Protein AF-A0A847GLV9-F1 (afdb_monomer_lite)

Secondary structure (DSSP, 8-state):
--SGGGSHHHHHHHHHHHHHHHHHHHHHHHHHHHHHHHHHHHHHHHHHHHHTS----EE--EE-SS-EE--EE------TT--S-SS-SSS-SS----------

Structure (mmCIF, N/CA/C/O backbone):
data_AF-A0A847GLV9-F1
#
_entry.id   AF-A0A847GLV9-F1
#
loop_
_atom_site.group_PDB
_atom_site.id
_atom_site.type_symbol
_atom_site.label_atom_id
_atom_site.label_alt_id
_atom_site.label_comp_id
_atom_site.label_asym_id
_atom_site.label_entity_id
_atom_site.label_seq_id
_atom_site.pdbx_PDB_ins_code
_atom_site.Cartn_x
_atom_site.Cartn_y
_atom_site.Cartn_z
_atom_site.occupancy
_atom_site.B_iso_or_equiv
_atom_site.auth_seq_id
_atom_site.auth_comp_id
_atom_site.auth_asym_id
_atom_site.auth_atom_id
_atom_site.pdbx_PDB_model_num
ATOM 1 N N . MET A 1 1 ? -20.765 -11.053 53.854 1.00 52.84 1 MET A N 1
ATOM 2 C CA . MET A 1 1 ? -21.950 -10.794 52.999 1.00 52.84 1 MET A CA 1
ATOM 3 C C . MET A 1 1 ? -21.970 -9.436 52.278 1.00 52.84 1 MET A C 1
ATOM 5 O O . MET A 1 1 ? -22.743 -9.312 51.346 1.00 52.84 1 MET A O 1
ATOM 9 N N . LYS A 1 2 ? -21.131 -8.436 52.610 1.00 58.16 2 LYS A N 1
ATOM 10 C CA . LYS A 1 2 ? -21.111 -7.136 51.891 1.00 58.16 2 LYS A CA 1
ATOM 11 C C . LYS A 1 2 ? -20.318 -7.120 50.571 1.00 58.16 2 LYS A C 1
ATOM 13 O O . LYS A 1 2 ? -20.453 -6.173 49.809 1.00 58.16 2 LYS A O 1
ATOM 18 N N . GLN A 1 3 ? -19.484 -8.130 50.311 1.00 59.41 3 GLN A N 1
ATOM 19 C CA . GLN A 1 3 ? -18.643 -8.179 49.106 1.00 59.41 3 GLN A CA 1
ATOM 20 C C . GLN A 1 3 ? -19.403 -8.647 47.854 1.00 59.41 3 GLN A C 1
ATOM 22 O O . GLN A 1 3 ? -19.146 -8.114 46.787 1.00 59.41 3 GLN A O 1
ATOM 27 N N . LEU A 1 4 ? -20.402 -9.529 47.993 1.00 60.97 4 LEU A N 1
ATOM 28 C CA . LEU A 1 4 ? -21.197 -10.026 46.856 1.00 60.97 4 LEU A CA 1
ATOM 29 C C . LEU A 1 4 ? -22.077 -8.939 46.209 1.00 60.97 4 LEU A C 1
ATOM 31 O O . LEU A 1 4 ? -22.362 -8.996 45.025 1.00 60.97 4 LEU A O 1
ATOM 35 N N . TRP A 1 5 ? -22.459 -7.908 46.970 1.00 62.47 5 TRP A N 1
ATOM 36 C CA . TRP A 1 5 ? -23.263 -6.781 46.474 1.00 62.47 5 TRP A CA 1
ATOM 37 C C . TRP A 1 5 ? -22.438 -5.743 45.699 1.00 62.47 5 TRP A C 1
ATOM 39 O O . TRP A 1 5 ? -22.999 -4.904 45.006 1.00 62.47 5 TRP A O 1
ATOM 49 N N . LYS A 1 6 ? -21.103 -5.771 45.827 1.00 62.81 6 LYS A N 1
ATOM 50 C CA . LYS A 1 6 ? -20.196 -4.929 45.030 1.00 62.81 6 LYS A CA 1
ATOM 51 C C . LYS A 1 6 ? -19.763 -5.598 43.721 1.00 62.81 6 LYS A C 1
ATOM 53 O O . LYS A 1 6 ? -19.114 -4.940 42.917 1.00 62.81 6 LYS A O 1
ATOM 58 N N . ASP A 1 7 ? -20.122 -6.862 43.513 1.00 59.97 7 ASP A N 1
ATOM 59 C CA . ASP A 1 7 ? -19.699 -7.652 42.353 1.00 59.97 7 ASP A CA 1
ATOM 60 C C . ASP A 1 7 ? -20.479 -7.272 41.074 1.00 59.97 7 ASP A C 1
ATOM 62 O O . ASP A 1 7 ? -19.933 -7.276 39.974 1.00 59.97 7 ASP A O 1
ATOM 66 N N . GLU A 1 8 ? -21.723 -6.789 41.205 1.00 61.34 8 GLU A N 1
ATOM 67 C CA . GLU A 1 8 ? -22.506 -6.278 40.063 1.00 61.34 8 GLU A CA 1
ATOM 68 C C . GLU A 1 8 ? -21.896 -5.017 39.426 1.00 61.34 8 GLU A C 1
ATOM 70 O O . GLU A 1 8 ? -22.041 -4.791 38.224 1.00 61.34 8 GLU A O 1
ATOM 75 N N . ALA A 1 9 ? -21.146 -4.217 40.193 1.00 63.12 9 ALA A N 1
ATOM 76 C CA . ALA A 1 9 ? -20.454 -3.043 39.660 1.00 63.12 9 ALA A CA 1
ATOM 77 C C . ALA A 1 9 ? -19.315 -3.426 38.694 1.00 63.12 9 ALA A C 1
ATOM 79 O O . ALA A 1 9 ? -19.019 -2.669 37.771 1.00 63.12 9 ALA A O 1
ATOM 80 N N . ALA A 1 10 ? -18.702 -4.604 38.866 1.00 59.84 10 ALA A N 1
ATOM 81 C CA . ALA A 1 10 ? -17.685 -5.115 37.947 1.00 59.84 10 ALA A CA 1
ATOM 82 C C . ALA A 1 10 ? -18.304 -5.647 36.643 1.00 59.84 10 ALA A C 1
ATOM 84 O O . ALA A 1 10 ? -17.721 -5.478 35.572 1.00 59.84 10 ALA A O 1
ATOM 85 N N . PHE A 1 11 ? -19.509 -6.225 36.712 1.00 64.69 11 PHE A N 1
ATOM 86 C CA . PHE A 1 11 ? -20.247 -6.691 35.535 1.00 64.69 11 PHE A CA 1
ATOM 87 C C . PHE A 1 11 ? -20.629 -5.533 34.602 1.00 64.69 11 PHE A C 1
ATOM 89 O O . PHE A 1 11 ? -20.385 -5.612 33.397 1.00 64.69 11 PHE A O 1
ATOM 96 N N . VAL A 1 12 ? -21.130 -4.424 35.157 1.00 67.25 12 VAL A N 1
ATOM 97 C CA . VAL A 1 12 ? -21.480 -3.218 34.382 1.00 67.25 12 VAL A CA 1
ATOM 98 C C . VAL A 1 12 ? -20.249 -2.615 33.696 1.00 67.25 12 VAL A C 1
ATOM 100 O O . VAL A 1 12 ? -20.292 -2.319 32.507 1.00 67.25 12 VAL A O 1
ATOM 103 N N . VAL A 1 13 ? -19.117 -2.528 34.401 1.00 73.62 13 VAL A N 1
ATOM 104 C CA . VAL A 1 13 ? -17.859 -2.011 33.829 1.00 73.62 13 VAL A CA 1
ATOM 105 C C . VAL A 1 13 ? -17.297 -2.929 32.733 1.00 73.62 13 VAL A C 1
ATOM 107 O O . VAL A 1 13 ? -16.666 -2.450 31.791 1.00 73.62 13 VAL A O 1
ATOM 110 N N . SER A 1 14 ? -17.542 -4.241 32.808 1.00 77.94 14 SER A N 1
ATOM 111 C CA . SER A 1 14 ? -17.090 -5.186 31.778 1.00 77.94 14 SER A CA 1
ATOM 112 C C . SER A 1 14 ? -17.845 -5.031 30.454 1.00 77.94 14 SER A C 1
ATOM 114 O O . SER A 1 14 ? -17.230 -5.121 29.393 1.00 77.94 14 SER A O 1
ATOM 116 N N . ALA A 1 15 ? -19.149 -4.738 30.505 1.00 84.38 15 ALA A N 1
ATOM 117 C CA . ALA A 1 15 ? -19.968 -4.557 29.309 1.00 84.38 15 ALA A CA 1
ATOM 118 C C . ALA A 1 15 ? -19.539 -3.315 28.510 1.00 84.38 15 ALA A C 1
ATOM 120 O O . ALA A 1 15 ? -19.383 -3.394 27.291 1.00 84.38 15 ALA A O 1
ATOM 121 N N . ASP A 1 16 ? -19.261 -2.204 29.194 1.00 85.25 16 ASP A N 1
ATOM 122 C CA . ASP A 1 16 ? -18.799 -0.968 28.552 1.00 85.25 16 ASP A CA 1
ATOM 123 C C . ASP A 1 16 ? -17.413 -1.138 27.914 1.00 85.25 16 ASP A C 1
ATOM 125 O O . ASP A 1 16 ? -17.167 -0.664 26.803 1.00 85.25 16 ASP A O 1
ATOM 129 N N . LEU A 1 17 ? -16.510 -1.873 28.572 1.00 87.31 17 LEU A N 1
ATOM 130 C CA . LEU A 1 17 ? -15.167 -2.140 28.052 1.00 87.31 17 LEU A CA 1
ATOM 131 C C . LEU A 1 17 ? -15.217 -3.044 26.810 1.00 87.31 17 LEU A C 1
ATOM 133 O O . LEU A 1 17 ? -14.503 -2.795 25.837 1.00 87.31 17 LEU A O 1
ATOM 137 N N . VAL A 1 18 ? -16.114 -4.037 26.795 1.00 90.94 18 VAL A N 1
ATOM 138 C CA . VAL A 1 18 ? -16.384 -4.852 25.601 1.00 90.94 18 VAL A CA 1
ATOM 139 C C . VAL A 1 18 ? -16.909 -3.977 24.461 1.00 90.94 18 VAL A C 1
ATOM 141 O O . VAL A 1 18 ? -16.385 -4.060 23.351 1.00 90.94 18 VAL A O 1
ATOM 144 N N . LEU A 1 19 ? -17.864 -3.085 24.727 1.00 91.50 19 LEU A N 1
ATOM 145 C CA . LEU A 1 19 ? -18.434 -2.191 23.714 1.00 91.50 19 LEU A CA 1
ATOM 146 C C . LEU A 1 19 ? -17.362 -1.273 23.094 1.00 91.50 19 LEU A C 1
ATOM 148 O O . LEU A 1 19 ? -17.250 -1.187 21.869 1.00 91.50 19 LEU A O 1
ATOM 152 N N . VAL A 1 20 ? -16.502 -0.671 23.922 1.00 94.00 20 VAL A N 1
ATOM 153 C CA . VAL A 1 20 ? -15.360 0.138 23.461 1.00 94.00 20 VAL A CA 1
ATOM 154 C C . VAL A 1 20 ? -14.369 -0.707 22.657 1.00 94.00 20 VAL A C 1
ATOM 15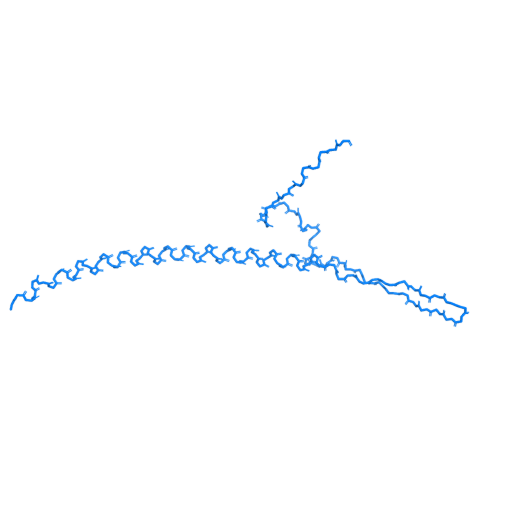6 O O . VAL A 1 20 ? -13.919 -0.274 21.596 1.00 94.00 20 VAL A O 1
ATOM 159 N N . SER A 1 21 ? -14.057 -1.925 23.108 1.00 93.56 21 SER A N 1
ATOM 160 C CA . SER A 1 21 ? -13.147 -2.822 22.387 1.00 93.56 21 SER A CA 1
ATOM 161 C C . SER A 1 21 ? -13.680 -3.216 21.008 1.00 93.56 21 SER A C 1
ATOM 163 O O . SER A 1 21 ? -12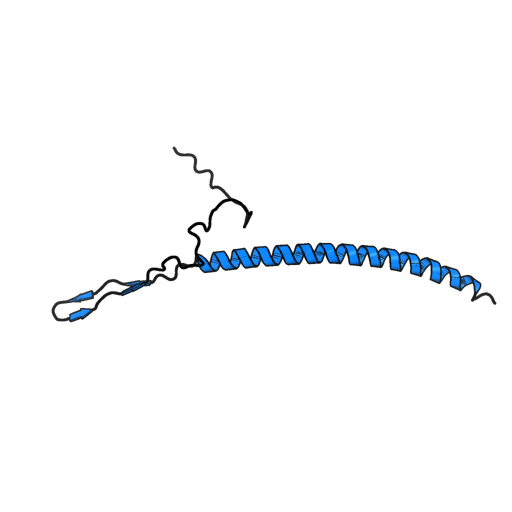.918 -3.236 20.046 1.00 93.56 21 SER A O 1
ATOM 165 N N . CYS A 1 22 ? -14.989 -3.448 20.874 1.00 93.75 22 CYS A N 1
ATOM 166 C CA . CYS A 1 22 ? -15.611 -3.764 19.594 1.00 93.75 22 CYS A CA 1
ATOM 167 C C . CYS A 1 22 ? -15.496 -2.590 18.619 1.00 93.75 22 CYS A C 1
ATOM 169 O O . CYS A 1 22 ? -15.098 -2.790 17.474 1.00 93.75 22 CYS A O 1
ATOM 171 N N . ILE A 1 23 ? -15.778 -1.364 19.069 1.00 95.12 23 ILE A N 1
ATOM 172 C CA . ILE A 1 23 ? -15.643 -0.163 18.231 1.00 95.12 23 ILE A CA 1
ATOM 173 C C . ILE A 1 23 ? -14.180 0.044 17.820 1.00 95.12 23 ILE A C 1
ATOM 175 O O . ILE A 1 23 ? -13.901 0.336 16.659 1.00 95.12 23 ILE A O 1
ATOM 179 N N . LEU A 1 24 ? -13.242 -0.168 18.745 1.00 96.00 24 LEU A N 1
ATOM 180 C CA . LEU A 1 24 ? -11.811 -0.059 18.482 1.00 96.00 24 LEU A CA 1
ATOM 181 C C . LEU A 1 24 ? -11.338 -1.093 17.449 1.00 96.00 24 LEU A C 1
ATOM 183 O O . LEU A 1 24 ? -10.625 -0.737 16.516 1.00 96.00 24 LEU A O 1
ATOM 187 N N . VAL A 1 25 ? -11.773 -2.352 17.554 1.00 97.31 25 VAL A N 1
ATOM 188 C CA . VAL A 1 25 ? -11.437 -3.403 16.579 1.00 97.31 25 VAL A CA 1
ATOM 189 C C . VAL A 1 25 ? -12.035 -3.099 15.206 1.00 97.31 25 VAL A C 1
ATOM 191 O O . VAL A 1 25 ? -11.333 -3.225 14.205 1.00 97.31 25 VAL A O 1
ATOM 194 N N . LEU A 1 26 ? -13.290 -2.647 15.136 1.00 96.38 26 LEU A N 1
ATOM 195 C CA . LEU A 1 26 ? -13.921 -2.261 13.870 1.00 96.38 26 LEU A CA 1
ATOM 196 C C . LEU A 1 26 ? -13.202 -1.070 13.219 1.00 96.38 26 LEU A C 1
ATOM 198 O O . LEU A 1 26 ? -12.921 -1.105 12.021 1.00 96.38 26 LEU A O 1
ATOM 202 N N . GLY A 1 27 ? -12.841 -0.056 14.010 1.00 96.88 27 GLY A N 1
ATOM 203 C CA . GLY A 1 27 ? -12.064 1.093 13.544 1.00 96.88 27 GLY A CA 1
ATOM 204 C C . GLY A 1 27 ? -10.674 0.699 13.042 1.00 96.88 27 GLY A C 1
ATOM 205 O O . GLY A 1 27 ? -10.256 1.142 11.975 1.00 96.88 27 GLY A O 1
ATOM 206 N N . MET A 1 28 ? -9.980 -0.192 13.757 1.00 96.62 28 MET A N 1
ATOM 207 C CA . MET A 1 28 ? -8.681 -0.710 13.321 1.00 96.62 28 MET A CA 1
ATOM 208 C C . MET A 1 28 ? -8.783 -1.574 12.064 1.00 96.62 28 MET A C 1
ATOM 210 O O . MET A 1 28 ? -7.889 -1.499 11.230 1.00 96.62 28 MET A O 1
ATOM 214 N N . MET A 1 29 ? -9.848 -2.363 11.888 1.00 96.88 29 MET A N 1
ATOM 215 C CA . MET A 1 29 ? -10.022 -3.159 10.669 1.00 96.88 29 MET A CA 1
ATOM 216 C C . MET A 1 29 ? -10.154 -2.271 9.433 1.00 96.88 29 MET A C 1
ATOM 218 O O . MET A 1 29 ? -9.432 -2.479 8.460 1.00 96.88 29 MET A O 1
ATOM 222 N N . VAL A 1 30 ? -11.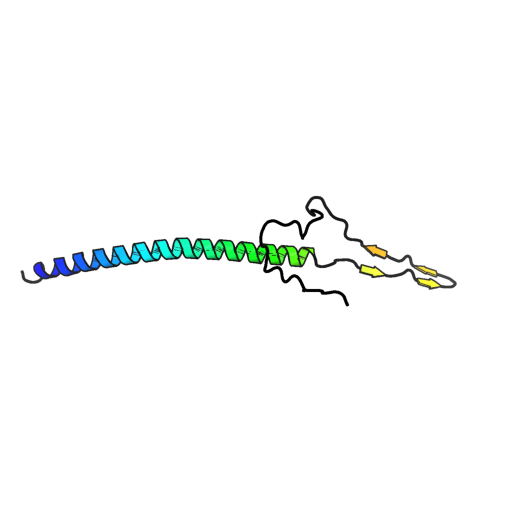022 -1.256 9.481 1.00 97.12 30 VAL A N 1
ATOM 223 C CA . VAL A 1 30 ? -11.172 -0.311 8.363 1.00 97.12 30 VAL A CA 1
ATOM 224 C C . VAL A 1 30 ? -9.886 0.494 8.159 1.00 97.12 30 VAL A C 1
ATOM 226 O O . VAL A 1 30 ? -9.431 0.630 7.029 1.00 97.12 30 VAL A O 1
ATOM 229 N N . GLY A 1 31 ? -9.246 0.955 9.239 1.00 96.56 31 GLY A N 1
ATOM 230 C CA . GLY A 1 31 ? -7.973 1.674 9.161 1.00 96.56 31 GLY A CA 1
ATOM 231 C C . GLY A 1 31 ? -6.849 0.849 8.526 1.00 96.56 31 GLY A C 1
ATOM 232 O O . GLY A 1 31 ? -6.120 1.355 7.679 1.00 96.56 31 GLY A O 1
ATOM 233 N N . LEU A 1 32 ? -6.733 -0.434 8.878 1.00 96.25 32 LEU A N 1
ATOM 234 C CA . LEU A 1 32 ? -5.716 -1.327 8.322 1.00 96.25 32 LEU A CA 1
ATOM 235 C C . LEU A 1 32 ? -5.978 -1.658 6.849 1.00 96.25 32 LEU A C 1
ATOM 237 O O . LEU A 1 32 ? -5.030 -1.770 6.076 1.00 96.25 32 LEU A O 1
ATOM 241 N N . VAL A 1 33 ? -7.247 -1.787 6.453 1.00 96.25 33 VAL A N 1
ATOM 242 C CA . VAL A 1 33 ? -7.634 -1.943 5.045 1.00 96.25 33 VAL A CA 1
ATOM 243 C C . VAL A 1 33 ? -7.204 -0.721 4.235 1.00 96.25 33 VAL A C 1
ATOM 245 O O . VAL A 1 33 ? -6.515 -0.886 3.233 1.00 96.25 33 VAL A O 1
ATOM 248 N N . SER A 1 34 ? -7.497 0.492 4.709 1.00 94.69 34 SER A N 1
ATOM 249 C CA . SER A 1 34 ? -7.071 1.721 4.030 1.00 94.69 34 SER A CA 1
ATOM 250 C C . SER A 1 34 ? -5.548 1.851 3.946 1.00 94.69 34 SER A C 1
ATOM 252 O O . SER A 1 34 ? -5.026 2.228 2.902 1.00 94.69 34 SER A O 1
ATOM 254 N N . LEU A 1 35 ? -4.823 1.506 5.019 1.00 95.38 35 LEU A N 1
ATOM 255 C CA . LEU A 1 35 ? -3.356 1.512 5.015 1.00 95.38 35 LEU A CA 1
ATOM 256 C C . LEU A 1 35 ? -2.784 0.517 4.007 1.00 95.38 35 LEU A C 1
ATOM 258 O O . LEU A 1 35 ? -1.851 0.848 3.283 1.00 95.38 35 LEU A O 1
ATOM 262 N N . ARG A 1 36 ? -3.342 -0.696 3.943 1.00 95.88 36 ARG A N 1
ATOM 263 C CA . ARG A 1 36 ? -2.940 -1.697 2.952 1.00 95.88 36 ARG A CA 1
ATOM 264 C C . ARG A 1 36 ? -3.130 -1.156 1.541 1.00 95.88 36 ARG A C 1
ATOM 266 O O . ARG A 1 36 ? -2.217 -1.268 0.732 1.00 95.88 36 ARG A O 1
ATOM 273 N N . ASP A 1 37 ? -4.295 -0.587 1.255 1.00 91.56 37 ASP A N 1
ATOM 274 C CA . ASP A 1 37 ? -4.623 -0.127 -0.091 1.00 91.56 37 ASP A CA 1
ATOM 275 C C . ASP A 1 37 ? -3.717 1.046 -0.512 1.00 91.56 37 ASP A C 1
ATOM 277 O O . ASP A 1 37 ? -3.260 1.073 -1.651 1.00 91.56 37 ASP A O 1
ATOM 281 N N . GLN A 1 38 ? -3.365 1.946 0.415 1.00 92.12 38 GLN A N 1
ATOM 282 C CA . GLN A 1 38 ? -2.385 3.014 0.173 1.00 92.12 38 GLN A CA 1
ATOM 283 C C . GLN A 1 38 ? -0.972 2.473 -0.071 1.00 92.12 38 GLN A C 1
ATOM 285 O O . GLN A 1 38 ? -0.325 2.867 -1.031 1.00 92.12 38 GLN A O 1
ATOM 290 N N . VAL A 1 39 ? -0.495 1.529 0.747 1.00 94.81 39 VAL A N 1
ATOM 291 C CA . VAL A 1 39 ? 0.837 0.925 0.555 1.00 94.81 39 VAL A CA 1
ATOM 292 C C . VAL A 1 39 ? 0.941 0.216 -0.795 1.00 94.81 39 VAL A C 1
ATOM 294 O O . VAL A 1 39 ? 1.983 0.280 -1.442 1.00 94.81 39 VAL A O 1
ATOM 297 N N . VAL A 1 40 ? -0.124 -0.463 -1.228 1.00 91.12 40 VAL A N 1
ATOM 298 C CA . VAL A 1 40 ? -0.158 -1.128 -2.538 1.00 91.12 40 VAL A CA 1
ATOM 299 C C . VAL A 1 40 ? -0.100 -0.111 -3.677 1.00 91.12 40 VAL A C 1
ATOM 301 O O . VAL A 1 40 ? 0.600 -0.367 -4.652 1.00 91.12 40 VAL A O 1
ATOM 304 N N . GLN A 1 41 ? -0.784 1.029 -3.550 1.00 87.19 41 GLN A N 1
ATOM 305 C CA . GLN A 1 41 ? -0.723 2.106 -4.544 1.00 87.19 41 GLN A CA 1
ATOM 306 C C . GLN A 1 41 ? 0.688 2.690 -4.649 1.00 87.19 41 GLN A C 1
ATOM 308 O O . GLN A 1 41 ? 1.264 2.682 -5.729 1.00 87.19 41 GLN A O 1
ATOM 313 N N . GLU A 1 42 ? 1.308 3.056 -3.527 1.00 89.12 42 GLU A N 1
ATOM 314 C CA . GLU A 1 42 ? 2.675 3.597 -3.528 1.00 89.12 42 GLU A CA 1
ATOM 315 C C . GLU A 1 42 ? 3.700 2.591 -4.080 1.00 89.12 42 GLU A C 1
ATOM 317 O O . GLU A 1 42 ? 4.642 2.958 -4.779 1.00 89.12 42 GLU A O 1
ATOM 322 N N . LEU A 1 43 ? 3.527 1.292 -3.806 1.00 87.94 43 LEU A N 1
ATOM 323 C CA . LEU A 1 43 ? 4.399 0.262 -4.373 1.00 87.94 43 LEU A CA 1
ATOM 324 C C . LEU A 1 43 ? 4.211 0.11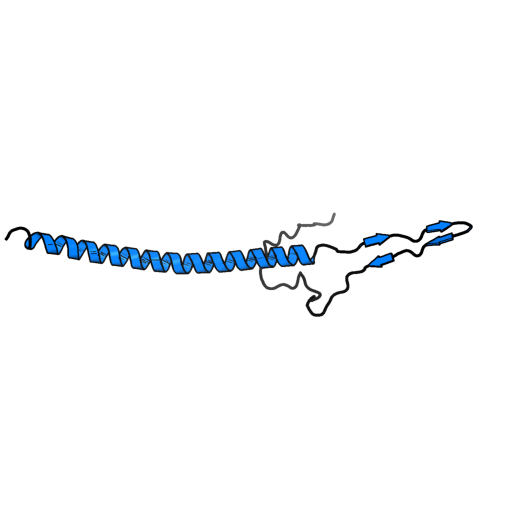6 -5.891 1.00 87.94 43 LEU A C 1
ATOM 326 O O . LEU A 1 43 ? 5.185 -0.157 -6.596 1.00 87.94 43 LEU A O 1
ATOM 330 N N . ALA A 1 44 ? 2.986 0.288 -6.391 1.00 82.50 44 ALA A N 1
ATOM 331 C CA . ALA A 1 44 ? 2.716 0.310 -7.824 1.00 82.50 44 ALA A CA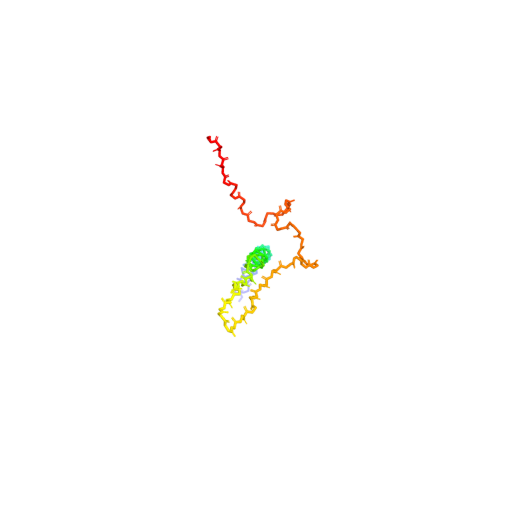 1
ATOM 332 C C . ALA A 1 44 ? 3.389 1.520 -8.491 1.00 82.50 44 ALA A C 1
ATOM 334 O O . ALA A 1 44 ? 4.063 1.345 -9.507 1.00 82.50 44 ALA A O 1
ATOM 335 N N . ASP A 1 45 ? 3.316 2.698 -7.867 1.00 78.69 45 ASP A N 1
ATOM 336 C CA . ASP A 1 45 ? 3.954 3.924 -8.359 1.00 78.69 45 ASP A CA 1
ATOM 337 C C . ASP A 1 45 ? 5.489 3.807 -8.350 1.00 78.69 45 ASP A C 1
ATOM 339 O O . ASP A 1 45 ? 6.157 4.191 -9.310 1.00 78.69 45 ASP A O 1
ATOM 343 N N . VAL A 1 46 ? 6.074 3.177 -7.322 1.00 85.25 46 VAL A N 1
ATOM 344 C CA . VAL A 1 46 ? 7.509 2.836 -7.297 1.00 85.25 46 VAL A CA 1
ATOM 345 C C . VAL A 1 46 ? 7.870 1.853 -8.418 1.00 85.25 46 VAL A C 1
ATOM 347 O O . VAL A 1 46 ? 8.919 1.998 -9.045 1.00 85.25 46 VAL A O 1
ATOM 350 N N . GLY A 1 47 ? 7.017 0.864 -8.694 1.00 81.44 47 GLY A N 1
ATOM 351 C CA . GLY A 1 47 ? 7.200 -0.074 -9.804 1.00 81.44 47 GLY A CA 1
ATOM 352 C C . GLY A 1 47 ? 7.203 0.625 -11.165 1.00 81.44 47 GLY A C 1
ATOM 353 O O . GLY A 1 47 ? 8.096 0.377 -11.975 1.00 81.44 47 GLY A O 1
ATOM 354 N N . ALA A 1 48 ? 6.270 1.554 -11.382 1.00 74.75 48 ALA A N 1
ATOM 355 C CA . ALA A 1 48 ? 6.217 2.382 -12.583 1.00 74.75 48 ALA A CA 1
ATOM 356 C C . ALA A 1 48 ? 7.452 3.290 -12.704 1.00 74.75 48 ALA A C 1
ATOM 358 O O . ALA A 1 48 ? 8.063 3.369 -13.768 1.00 74.75 48 ALA A O 1
ATOM 359 N N . ALA A 1 49 ? 7.890 3.908 -11.602 1.00 77.44 49 ALA A N 1
ATOM 360 C CA . ALA A 1 49 ? 9.099 4.727 -11.587 1.00 77.44 49 ALA A CA 1
ATOM 361 C C . ALA A 1 49 ? 10.351 3.924 -11.979 1.00 77.44 49 ALA A C 1
ATOM 363 O O . ALA A 1 49 ? 11.206 4.439 -12.695 1.00 77.44 49 ALA A O 1
ATOM 364 N N . ILE A 1 50 ? 10.449 2.660 -11.549 1.00 75.44 50 ILE A N 1
ATOM 365 C CA . ILE A 1 50 ? 11.533 1.751 -11.947 1.00 75.44 50 ILE A CA 1
ATOM 366 C C . ILE A 1 50 ? 11.422 1.373 -13.427 1.00 75.44 50 ILE A C 1
ATOM 368 O O . ILE A 1 50 ? 12.446 1.338 -14.103 1.00 75.44 50 ILE A O 1
ATOM 372 N N . ALA A 1 51 ? 10.216 1.127 -13.941 1.00 67.12 51 ALA A N 1
ATOM 373 C CA . ALA A 1 51 ? 10.001 0.804 -15.353 1.00 67.12 51 ALA A CA 1
ATOM 374 C C . ALA A 1 51 ? 10.404 1.955 -16.295 1.00 67.12 51 ALA A C 1
ATOM 376 O O . ALA A 1 51 ? 10.913 1.716 -17.383 1.00 67.12 51 ALA A O 1
ATOM 377 N N . VAL A 1 52 ? 10.252 3.211 -15.860 1.00 64.50 52 VAL A N 1
ATOM 378 C CA . VAL A 1 52 ? 10.653 4.401 -16.635 1.00 64.50 52 VAL A CA 1
ATOM 379 C C . VAL A 1 52 ? 12.166 4.678 -16.559 1.00 64.50 52 VAL A C 1
ATOM 381 O O . VAL A 1 52 ? 12.685 5.513 -17.307 1.00 64.50 52 VAL A O 1
ATOM 384 N N . LEU A 1 53 ? 12.923 3.980 -15.699 1.00 63.81 53 LEU A N 1
ATOM 385 C CA . LEU A 1 53 ? 14.382 4.104 -15.686 1.00 63.81 53 LEU A CA 1
ATOM 386 C C . LEU A 1 53 ? 14.955 3.593 -17.011 1.00 63.81 53 LEU A C 1
ATOM 388 O O . LEU A 1 53 ? 15.069 2.395 -17.246 1.00 63.81 53 LEU A O 1
ATOM 392 N N . GLN A 1 54 ? 15.367 4.523 -17.874 1.00 60.56 54 GLN A N 1
ATOM 393 C CA . GLN A 1 54 ? 15.906 4.188 -19.187 1.00 60.56 54 GLN A CA 1
ATOM 394 C C . GLN A 1 54 ? 17.216 3.392 -19.076 1.00 60.56 54 GLN A C 1
ATOM 396 O O . GLN A 1 54 ? 18.284 3.951 -18.816 1.00 60.56 54 GLN A O 1
ATOM 401 N N . GLN A 1 55 ? 17.159 2.086 -19.352 1.00 58.38 55 GLN A N 1
ATOM 402 C CA . GLN A 1 55 ? 18.317 1.184 -19.384 1.00 58.38 55 GLN A CA 1
ATOM 403 C C . GLN A 1 55 ? 19.010 1.175 -20.764 1.00 58.38 55 GLN A C 1
ATOM 405 O O . GLN A 1 55 ? 19.359 0.127 -21.303 1.00 58.38 55 GLN A O 1
ATOM 410 N N . SER A 1 56 ? 19.215 2.343 -21.379 1.00 62.91 56 SER A N 1
ATOM 411 C CA . SER A 1 56 ? 19.861 2.439 -22.697 1.00 62.91 56 SER A CA 1
ATOM 412 C C . SER A 1 56 ? 21.276 3.003 -22.584 1.00 62.91 56 SER A C 1
ATOM 414 O O . SER A 1 56 ? 21.480 4.154 -22.205 1.00 62.91 56 SER A O 1
ATOM 416 N N . TYR A 1 57 ? 22.271 2.191 -22.949 1.00 56.44 57 TYR A N 1
ATOM 417 C CA . TYR A 1 57 ? 23.648 2.636 -23.169 1.00 56.44 57 TYR A CA 1
ATOM 418 C C . TYR A 1 57 ? 23.945 2.577 -24.667 1.00 56.44 57 TYR A C 1
ATOM 420 O O . TYR A 1 57 ? 23.738 1.544 -25.310 1.00 56.44 57 TYR A O 1
ATOM 428 N N . SER A 1 58 ? 24.436 3.682 -25.225 1.00 68.00 58 SER A N 1
ATOM 429 C CA . SER A 1 58 ? 24.927 3.728 -26.600 1.00 68.00 58 SER A CA 1
ATOM 430 C C . SER A 1 58 ? 26.307 4.359 -26.632 1.00 68.00 58 SER A C 1
ATOM 432 O O . SER A 1 58 ? 26.578 5.347 -25.947 1.00 68.00 58 SER A O 1
ATOM 434 N N . TRP A 1 59 ? 27.201 3.770 -27.416 1.00 74.69 59 TRP A N 1
ATOM 435 C CA . TRP A 1 59 ? 28.511 4.347 -27.667 1.00 74.69 59 TRP A CA 1
ATOM 436 C C . TRP A 1 59 ? 28.895 4.158 -29.133 1.00 74.69 59 TRP A C 1
ATOM 438 O O . TRP A 1 59 ? 28.588 3.145 -29.768 1.00 74.69 59 TRP A O 1
ATOM 448 N N . SER A 1 60 ? 29.537 5.186 -29.682 1.00 79.56 60 SER A N 1
ATOM 449 C CA . SER A 1 60 ? 29.828 5.275 -31.110 1.00 79.56 60 SER A CA 1
ATOM 450 C C . SER A 1 60 ? 31.108 4.530 -31.483 1.00 79.56 60 SER A C 1
ATOM 452 O O . SER A 1 60 ? 32.103 4.576 -30.758 1.00 79.56 60 SER A O 1
ATOM 454 N N . ALA A 1 61 ? 31.090 3.887 -32.650 1.00 80.44 61 ALA A N 1
ATOM 455 C CA . ALA A 1 61 ? 32.243 3.217 -33.240 1.00 80.44 61 ALA A CA 1
ATOM 456 C C . ALA A 1 61 ? 33.423 4.189 -33.416 1.00 80.44 61 ALA A C 1
ATOM 458 O O . ALA A 1 61 ? 33.259 5.290 -33.945 1.00 80.44 61 ALA A O 1
ATOM 459 N N . VAL A 1 62 ? 34.634 3.760 -33.054 1.00 82.25 62 VAL A N 1
ATOM 460 C CA . VAL A 1 62 ? 35.871 4.506 -33.337 1.00 82.25 62 VAL A CA 1
ATOM 461 C C . VAL A 1 62 ? 36.610 3.807 -34.472 1.00 82.25 62 VAL A C 1
ATOM 463 O O . VAL A 1 62 ? 36.906 2.615 -34.390 1.00 82.25 62 VAL A O 1
ATOM 466 N N . THR A 1 63 ? 36.918 4.548 -35.539 1.00 80.19 63 THR A N 1
ATOM 467 C CA . THR A 1 63 ? 37.683 4.040 -36.689 1.00 80.19 63 THR A CA 1
ATOM 468 C C . THR A 1 63 ? 38.906 4.918 -36.944 1.00 80.19 63 THR A C 1
ATOM 470 O O . THR A 1 63 ? 38.789 6.137 -37.050 1.00 80.19 63 THR A O 1
ATOM 473 N N . GLY A 1 64 ? 40.080 4.290 -37.031 1.00 84.94 64 GLY A N 1
ATOM 474 C CA . GLY A 1 64 ? 41.366 4.905 -37.369 1.00 84.94 64 GLY A CA 1
ATOM 475 C C . GLY A 1 64 ? 42.038 4.219 -38.565 1.00 84.94 64 GLY A C 1
ATOM 476 O O . GLY A 1 64 ? 41.468 3.325 -39.184 1.00 84.94 64 GLY A O 1
ATOM 477 N N . HIS A 1 65 ? 43.272 4.619 -38.892 1.00 80.88 65 HIS A N 1
ATOM 478 C CA . HIS A 1 65 ? 43.973 4.185 -40.115 1.00 80.88 65 HIS A CA 1
ATOM 479 C C . HIS A 1 65 ? 44.203 2.668 -40.248 1.00 80.88 65 HIS A C 1
ATOM 481 O O . HIS A 1 65 ? 44.276 2.167 -41.367 1.00 80.88 65 HIS A O 1
ATOM 487 N N . THR A 1 66 ? 44.330 1.943 -39.136 1.00 80.69 66 THR A N 1
ATOM 488 C CA . THR A 1 66 ? 44.672 0.506 -39.125 1.00 80.69 66 THR A CA 1
ATOM 489 C C . THR A 1 66 ? 43.720 -0.348 -38.292 1.00 80.69 66 THR A C 1
ATOM 491 O O . THR A 1 66 ? 43.916 -1.557 -38.201 1.00 80.69 66 THR A O 1
ATOM 494 N N . ALA A 1 67 ? 42.696 0.250 -37.682 1.00 74.31 67 ALA A N 1
ATOM 495 C CA . ALA A 1 67 ? 41.747 -0.469 -36.844 1.00 74.31 67 ALA A CA 1
ATOM 496 C C . ALA A 1 67 ? 40.385 0.225 -36.815 1.00 74.31 67 ALA A C 1
ATOM 498 O O . ALA A 1 67 ? 40.283 1.452 -36.851 1.00 74.31 67 ALA A O 1
ATOM 499 N N . SER A 1 68 ? 39.347 -0.589 -36.699 1.00 81.50 68 SER A N 1
ATOM 500 C CA . SER A 1 68 ? 37.962 -0.178 -36.521 1.00 81.50 68 SER A CA 1
ATOM 501 C C . SER A 1 68 ? 37.383 -0.979 -35.364 1.00 81.50 68 SER A C 1
ATOM 503 O O . SER A 1 68 ? 37.642 -2.179 -35.258 1.00 81.50 68 SER A O 1
ATOM 505 N N . VAL A 1 69 ? 36.621 -0.319 -34.496 1.00 75.56 69 VAL A N 1
ATOM 506 C CA . VAL A 1 69 ? 35.834 -0.974 -33.452 1.00 75.56 69 VAL A CA 1
ATOM 507 C C . VAL A 1 69 ? 34.363 -0.668 -33.706 1.00 75.56 69 VAL A C 1
ATOM 509 O O . VAL A 1 69 ? 33.988 0.498 -33.818 1.00 75.56 69 VAL A O 1
ATOM 512 N N . ALA A 1 70 ? 33.536 -1.711 -33.786 1.00 73.12 70 ALA A N 1
ATOM 513 C CA . ALA A 1 70 ? 32.091 -1.571 -33.917 1.00 73.12 70 ALA A CA 1
ATOM 514 C C . ALA A 1 70 ? 31.490 -0.961 -32.642 1.00 73.12 70 ALA A C 1
ATOM 516 O O . ALA A 1 70 ? 31.805 -1.405 -31.540 1.00 73.12 70 ALA A O 1
ATOM 517 N N . GLY A 1 71 ? 30.632 0.047 -32.805 1.00 72.19 71 GLY A N 1
ATOM 518 C CA . GLY A 1 71 ? 29.844 0.613 -31.711 1.00 72.19 71 GLY A CA 1
ATOM 519 C C . GLY A 1 71 ? 28.745 -0.350 -31.269 1.00 72.19 71 GLY A C 1
ATOM 520 O O . GLY A 1 71 ? 28.418 -1.302 -31.982 1.00 72.19 71 GLY A O 1
ATOM 521 N N . ALA A 1 72 ? 28.156 -0.088 -30.106 1.00 65.25 72 ALA A N 1
ATOM 522 C CA . ALA A 1 72 ? 27.015 -0.848 -29.614 1.00 65.25 72 ALA A CA 1
ATOM 52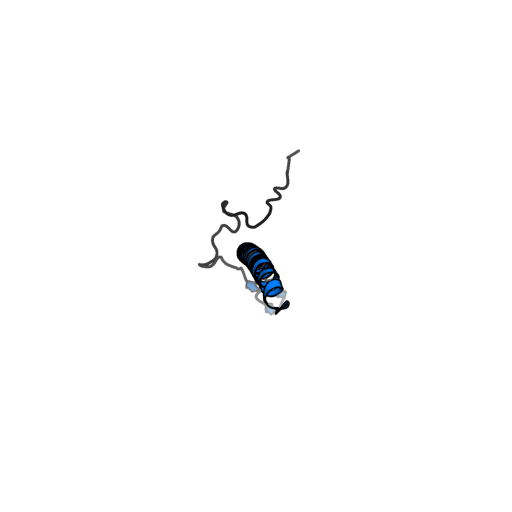3 C C . ALA A 1 72 ? 25.936 0.093 -29.079 1.00 65.25 72 ALA A C 1
ATOM 525 O O . ALA A 1 72 ? 26.229 1.117 -28.459 1.00 65.25 72 ALA A O 1
ATOM 526 N N . GLY A 1 73 ? 24.685 -0.282 -29.319 1.00 63.47 73 GLY A N 1
ATOM 527 C CA . GLY A 1 73 ? 23.509 0.364 -28.759 1.00 63.47 73 GLY A CA 1
ATOM 528 C C . GLY A 1 73 ? 22.533 -0.703 -28.291 1.00 63.47 73 GLY A C 1
ATOM 529 O O . GLY A 1 73 ? 22.328 -1.701 -28.982 1.00 63.47 73 GLY A O 1
ATOM 530 N N . LEU A 1 74 ? 21.973 -0.496 -27.106 1.00 56.44 74 LEU A N 1
ATOM 531 C CA . LEU A 1 74 ? 20.834 -1.245 -26.593 1.00 56.44 74 LEU A CA 1
ATOM 532 C C . LEU A 1 74 ? 19.644 -0.287 -26.609 1.00 56.44 74 LEU A C 1
ATOM 534 O O . LEU A 1 74 ? 19.752 0.828 -26.100 1.00 56.44 74 LEU A O 1
ATOM 538 N N . THR A 1 75 ? 18.550 -0.707 -27.232 1.00 59.03 75 THR A N 1
ATOM 539 C CA . THR A 1 75 ? 17.286 0.028 -27.248 1.00 59.03 75 THR A CA 1
ATOM 540 C C . THR A 1 75 ? 16.275 -0.843 -26.538 1.00 59.03 75 THR A C 1
ATOM 542 O O . THR A 1 75 ? 16.056 -1.977 -26.960 1.00 59.03 75 THR A O 1
ATOM 545 N N . ASP A 1 76 ? 15.716 -0.327 -25.451 1.00 60.22 76 ASP A N 1
ATOM 546 C CA . ASP A 1 76 ? 14.626 -0.999 -24.762 1.00 60.22 76 ASP A CA 1
ATOM 547 C C . ASP A 1 76 ? 13.373 -0.939 -25.646 1.00 60.22 76 ASP A C 1
ATOM 549 O O . ASP A 1 76 ? 12.962 0.137 -26.090 1.00 60.22 76 ASP A O 1
ATOM 553 N N . THR A 1 77 ? 12.849 -2.105 -26.011 1.00 54.62 77 THR A N 1
ATOM 554 C CA . THR A 1 77 ? 11.686 -2.251 -26.890 1.00 54.62 77 THR A CA 1
ATOM 555 C C . THR A 1 77 ? 10.526 -2.763 -26.062 1.00 54.62 77 THR A C 1
ATOM 557 O O . THR A 1 77 ? 10.690 -3.796 -25.417 1.00 54.62 77 THR A O 1
ATOM 560 N N . LEU A 1 78 ? 9.375 -2.092 -26.160 1.00 60.09 78 LEU A N 1
ATOM 561 C CA . LEU A 1 78 ? 8.138 -2.451 -25.460 1.00 60.09 78 LEU A CA 1
ATOM 562 C C . LEU A 1 78 ? 7.884 -3.969 -25.540 1.00 60.09 78 LEU A C 1
ATOM 564 O O . LEU A 1 78 ? 7.848 -4.534 -26.642 1.00 60.09 78 LEU A O 1
ATOM 568 N N . ASP A 1 79 ? 7.745 -4.629 -24.388 1.00 60.84 79 ASP A N 1
ATOM 569 C CA . ASP A 1 79 ? 7.455 -6.061 -24.298 1.00 60.84 79 ASP A CA 1
ATOM 570 C C . ASP A 1 79 ? 5.960 -6.334 -24.050 1.00 60.84 79 ASP A C 1
ATOM 572 O O . ASP A 1 79 ? 5.133 -5.429 -24.013 1.00 60.84 79 ASP A O 1
ATOM 576 N N . PHE A 1 80 ? 5.578 -7.608 -23.937 1.00 52.97 80 PHE A N 1
ATOM 577 C CA . PHE A 1 80 ? 4.177 -8.020 -23.766 1.00 52.97 80 PHE A CA 1
ATOM 578 C C . PHE A 1 80 ? 3.473 -7.396 -22.540 1.00 52.97 80 PHE A C 1
ATOM 580 O O . PHE A 1 80 ? 2.245 -7.323 -22.519 1.00 52.97 80 PHE A O 1
ATOM 587 N N . CYS A 1 81 ? 4.230 -6.971 -21.528 1.00 60.66 81 CYS A N 1
ATOM 588 C CA . CYS A 1 81 ? 3.743 -6.337 -20.306 1.00 60.66 81 CYS A CA 1
ATOM 589 C C . CYS A 1 81 ? 3.798 -4.799 -20.361 1.00 60.66 81 CYS A C 1
ATOM 591 O O . CYS A 1 81 ? 3.390 -4.155 -19.397 1.00 60.66 81 CYS A O 1
ATOM 593 N N . ASP A 1 82 ? 4.279 -4.225 -21.464 1.00 63.72 82 ASP A N 1
ATOM 594 C CA . ASP A 1 82 ? 4.399 -2.789 -21.687 1.00 63.72 82 ASP A CA 1
ATOM 595 C C . ASP A 1 82 ? 3.258 -2.322 -22.602 1.00 63.72 82 ASP A C 1
ATOM 597 O O . ASP A 1 82 ? 3.305 -2.417 -23.833 1.00 63.72 82 ASP A O 1
ATOM 601 N N . SER A 1 83 ? 2.154 -1.881 -21.998 1.00 57.72 83 SER A N 1
ATOM 602 C CA . SER A 1 83 ? 1.146 -1.138 -22.746 1.00 57.72 83 SER A CA 1
ATOM 603 C C . SER A 1 83 ? 1.719 0.236 -23.064 1.00 57.72 83 SER A C 1
ATOM 605 O O . SER A 1 83 ? 2.196 0.911 -22.160 1.00 57.72 83 SER A O 1
ATOM 607 N N . THR A 1 84 ? 1.574 0.690 -24.314 1.00 53.44 84 THR A N 1
ATOM 608 C CA . THR A 1 84 ? 1.950 2.029 -24.830 1.00 53.44 84 THR A CA 1
ATOM 609 C C . THR A 1 84 ? 1.374 3.219 -24.054 1.00 53.44 84 THR A C 1
ATOM 611 O O . THR A 1 84 ? 1.565 4.365 -24.448 1.00 53.44 84 THR A O 1
ATOM 614 N N . ASP A 1 85 ? 0.670 2.941 -22.969 1.00 52.31 85 ASP A N 1
ATOM 615 C CA . ASP A 1 85 ? 0.144 3.876 -22.018 1.00 52.31 85 ASP A CA 1
ATOM 616 C C . ASP A 1 85 ? 0.678 3.569 -20.623 1.00 52.31 85 ASP A C 1
ATOM 618 O O . ASP A 1 85 ? 0.080 2.855 -19.820 1.00 52.31 85 ASP A O 1
ATOM 622 N N . LEU A 1 86 ? 1.784 4.227 -20.307 1.00 53.47 86 LEU A N 1
ATOM 623 C CA . LEU A 1 86 ? 2.048 4.636 -18.932 1.00 53.47 86 LEU A CA 1
ATOM 624 C C . LEU A 1 86 ? 1.177 5.860 -18.550 1.00 53.47 86 LEU A C 1
ATOM 626 O O . LEU A 1 86 ? 1.407 6.466 -17.508 1.00 53.47 86 LEU A O 1
ATOM 630 N N . ILE A 1 87 ? 0.208 6.241 -19.406 1.00 50.91 87 ILE A N 1
ATOM 631 C CA . ILE A 1 87 ? -0.604 7.463 -19.320 1.00 50.91 87 ILE A CA 1
ATOM 632 C C . ILE A 1 87 ? -2.063 7.320 -19.854 1.00 50.91 87 ILE A C 1
ATOM 634 O O . ILE A 1 87 ? -2.706 8.347 -20.080 1.00 50.91 87 ILE A O 1
ATOM 638 N N . ASP A 1 88 ? -2.655 6.109 -19.968 1.00 47.03 88 ASP A N 1
ATOM 639 C CA . ASP A 1 88 ? -4.103 5.970 -20.287 1.00 47.03 88 ASP A CA 1
ATOM 640 C C . ASP A 1 88 ? -4.924 6.155 -19.008 1.00 47.03 88 ASP A C 1
ATOM 642 O O . ASP A 1 88 ? -5.200 5.229 -18.241 1.00 47.03 88 ASP A O 1
ATOM 646 N N . ALA A 1 89 ? -5.241 7.415 -18.747 1.00 51.53 89 ALA A N 1
ATOM 647 C CA . ALA A 1 89 ? -6.548 7.903 -18.325 1.00 51.53 89 ALA A CA 1
ATOM 648 C C . ALA A 1 89 ? -7.524 6.898 -17.660 1.00 51.53 89 ALA A C 1
ATOM 650 O O . ALA A 1 89 ? -8.462 6.407 -18.290 1.00 51.53 89 ALA A O 1
ATOM 651 N N . GLY A 1 90 ? -7.446 6.711 -16.334 1.00 49.88 90 GLY A N 1
ATOM 652 C CA . GLY A 1 90 ? -8.608 6.149 -15.621 1.00 49.88 90 GLY A CA 1
ATOM 653 C C . GLY A 1 90 ? -8.477 5.822 -14.138 1.00 49.88 90 GLY A C 1
ATOM 654 O O . GLY A 1 90 ? -9.493 5.749 -13.446 1.00 49.88 90 GLY A O 1
ATOM 655 N N . TYR A 1 91 ? -7.267 5.656 -13.620 1.00 47.69 91 TYR A N 1
ATOM 656 C CA . TYR A 1 91 ? -7.023 5.405 -12.198 1.00 47.69 91 TYR A CA 1
ATOM 657 C C . TYR A 1 91 ? -5.997 6.427 -11.706 1.00 47.69 91 TYR A C 1
ATOM 659 O O . TYR A 1 91 ? -4.948 6.557 -12.333 1.00 47.69 91 TYR A O 1
ATOM 667 N N . PRO A 1 92 ? -6.289 7.189 -10.637 1.00 48.09 92 PRO A N 1
ATOM 668 C CA . PRO A 1 92 ? -5.390 8.231 -10.164 1.00 48.09 92 PRO A CA 1
ATOM 669 C C . PRO A 1 92 ? -4.174 7.582 -9.493 1.00 48.09 92 PRO A C 1
ATOM 671 O O . PRO A 1 92 ? -4.181 7.347 -8.289 1.00 48.09 92 PRO A O 1
ATOM 674 N N . LEU A 1 93 ? -3.141 7.282 -10.279 1.00 58.47 93 LEU A N 1
ATOM 675 C CA . LEU A 1 93 ? -1.807 6.884 -9.815 1.00 58.47 93 LEU A CA 1
ATOM 676 C C . LEU A 1 93 ? -0.959 8.137 -9.537 1.00 58.47 93 LEU A C 1
ATOM 678 O O . LEU A 1 93 ? 0.106 8.344 -10.111 1.00 58.47 93 LEU A O 1
ATOM 682 N N . GLY A 1 94 ? -1.503 9.030 -8.707 1.00 53.09 94 GLY A N 1
ATOM 683 C CA . GLY A 1 94 ? -0.853 10.277 -8.311 1.00 53.09 94 GLY A CA 1
ATOM 684 C C . GLY A 1 94 ? -1.556 11.548 -8.787 1.00 53.09 94 GLY A C 1
ATOM 685 O O . GLY A 1 94 ? -2.426 11.546 -9.658 1.00 53.09 94 GLY A O 1
ATOM 686 N N . VAL A 1 95 ? -1.204 12.656 -8.130 1.00 54.09 95 VAL A N 1
ATOM 687 C CA . VAL A 1 95 ? -1.698 13.995 -8.451 1.00 54.09 95 VAL A CA 1
ATOM 688 C C . VAL A 1 95 ? -1.158 14.403 -9.824 1.00 54.09 95 VAL A C 1
ATOM 690 O O . VAL A 1 95 ? 0.049 14.542 -10.013 1.00 54.09 95 VAL A O 1
ATOM 693 N N . ASP A 1 96 ? -2.056 14.574 -10.788 1.00 48.00 96 ASP A N 1
ATOM 694 C CA . ASP A 1 96 ? -1.718 15.154 -12.081 1.00 48.00 96 ASP A CA 1
ATOM 695 C C . ASP A 1 96 ? -1.485 16.655 -11.876 1.00 48.00 96 ASP A C 1
ATOM 697 O O . ASP A 1 96 ? -2.423 17.439 -11.713 1.00 48.00 96 ASP A O 1
ATOM 701 N N . VAL A 1 97 ? -0.216 17.055 -11.784 1.00 49.41 97 VAL A N 1
ATOM 702 C CA . VAL A 1 97 ? 0.159 18.453 -11.989 1.00 49.41 97 VAL A CA 1
ATOM 703 C C . VAL A 1 97 ? 0.294 18.611 -13.491 1.00 49.41 97 VAL A C 1
ATOM 705 O O . VAL A 1 97 ? 1.393 18.478 -14.026 1.00 49.41 97 VAL A O 1
ATOM 708 N N . THR A 1 98 ? -0.813 18.897 -14.173 1.00 53.19 98 THR A N 1
ATOM 709 C CA . THR A 1 98 ? -0.732 19.461 -15.517 1.00 53.19 98 THR A CA 1
ATOM 710 C C . THR A 1 98 ? 0.047 20.770 -15.392 1.00 53.19 98 THR A C 1
ATOM 712 O O . THR A 1 98 ? -0.421 21.671 -14.694 1.00 53.19 98 THR A O 1
ATOM 715 N N . PRO A 1 99 ? 1.248 20.914 -15.979 1.00 51.72 99 PRO A N 1
ATOM 716 C CA . PRO A 1 99 ? 1.867 22.219 -16.038 1.00 51.72 99 PRO A CA 1
ATOM 717 C C . PRO A 1 99 ? 1.026 23.059 -16.996 1.00 51.72 99 PRO A C 1
ATOM 719 O O . PRO A 1 99 ? 0.903 22.726 -18.176 1.00 51.72 99 PRO A O 1
ATOM 722 N N . ASP A 1 100 ? 0.436 24.128 -16.470 1.00 53.22 100 ASP A N 1
ATOM 723 C CA . ASP A 1 100 ? -0.300 25.139 -17.222 1.00 53.22 100 ASP A CA 1
ATOM 724 C C . ASP A 1 100 ? 0.670 25.846 -18.191 1.00 53.22 100 ASP A C 1
ATOM 726 O O . ASP A 1 100 ? 1.187 26.928 -17.914 1.00 53.22 100 ASP A O 1
ATOM 730 N N . TYR A 1 101 ? 1.015 25.210 -19.312 1.00 56.09 101 TYR A N 1
ATOM 731 C CA . TYR A 1 101 ? 1.781 25.864 -20.365 1.00 56.09 101 TYR A CA 1
ATOM 732 C C . TYR A 1 101 ? 0.820 26.662 -21.243 1.00 56.09 101 TYR A C 1
ATOM 734 O O . TYR A 1 101 ? 0.203 26.136 -22.170 1.00 56.09 101 TYR A O 1
ATOM 742 N N . GLU A 1 102 ? 0.685 27.944 -20.919 1.00 50.66 102 GLU A N 1
ATOM 743 C CA . GLU A 1 102 ? 0.007 28.931 -21.752 1.00 50.66 102 GLU A CA 1
ATOM 744 C C . GLU A 1 102 ? 1.008 29.458 -22.804 1.00 50.66 102 GLU A C 1
ATOM 746 O O . GLU A 1 102 ? 2.088 29.923 -22.428 1.00 50.66 102 GLU A O 1
ATOM 751 N N . PRO A 1 103 ? 0.731 29.334 -24.117 1.00 51.44 103 PRO A N 1
ATOM 752 C CA . PRO A 1 103 ? 1.655 29.795 -25.149 1.00 51.44 103 PRO A CA 1
ATOM 753 C C . PRO A 1 103 ? 1.593 31.325 -25.312 1.00 51.44 103 PRO A C 1
ATOM 755 O O . PRO A 1 103 ? 0.519 31.868 -25.573 1.00 51.44 103 PRO A O 1
ATOM 758 N N . GLU A 1 104 ? 2.750 31.995 -25.220 1.00 54.84 104 GLU A N 1
ATOM 759 C CA . GLU A 1 104 ? 2.985 33.314 -25.843 1.00 54.84 104 GLU A CA 1
ATOM 760 C C . GLU A 1 104 ? 3.440 33.162 -27.302 1.00 54.84 104 GLU A C 1
ATOM 762 O O . GLU A 1 104 ? 4.336 32.322 -27.565 1.00 54.84 104 GLU A O 1
#

Sequence (104 aa):
MKQLWKDEAAFVVSADLVLVSCILVLGMMVGLVSLRDQVVQELADVGAAIAVLQQSYSWSAVTGHTASVAGAGLTDTLDFCDSTDLIDAGYPLGVDVTPDYEPE

Foldseek 3Di:
DVVVVCVVVVVVVVVVVVVVVVVVVVVVVVVVVVVVVVVVLVVVLVVLVVVPPFPWDWDCWDDDDPDTDHTDIDDDDADPPRDPDPPPDDDPSDDDPPPPDDDD

pLDDT: mean 71.8, std 16.33, range [47.03, 97.31]

Radius of gyration: 31.62 Å; chains: 1; bounding box: 68×44×93 Å